Protein AF-B4VNB2-F1 (afdb_monomer_lite)

Foldseek 3Di:
DDPVVVVPDDPDDPPVVPPDDDDDDPVVLVVLVVPDPVSVVVVVVVVVVVCVVPVVPD

Secondary structure (DSSP, 8-state):
--HHHHHT------GGGTT------HHHHHHHHHH-TTHHHHHHHHHHHHHHHHHTT-

InterPro domains:
  IPR025528 BrnA antitoxin of type II t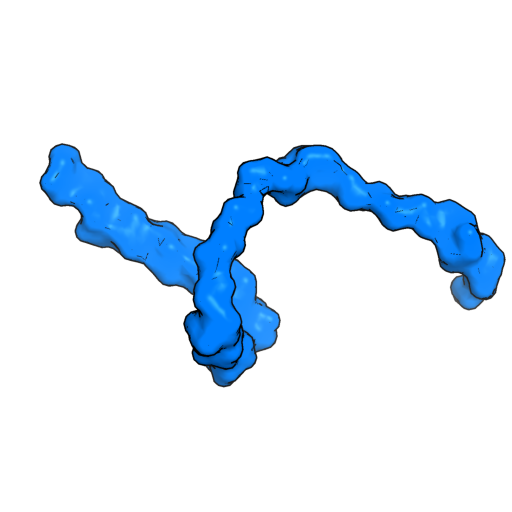oxin-antitoxin system [PF14384] (12-51)

Radius of gyration: 17.86 Å; chains: 1; bounding box: 29×33×50 Å

pLDDT: mean 75.05, std 15.8, range [44.84, 93.75]

Sequence (58 aa):
MTDEFFESATLRIPSDKARHLIQIDPDVIAWFKAQDTEYKTLINTVLRRYIESNGDKH

Organism: NCBI:txid118168

Structure (mmCIF, N/CA/C/O backbone):
data_AF-B4VNB2-F1
#
_entry.id   AF-B4VNB2-F1
#
loop_
_atom_site.group_PDB
_atom_site.id
_atom_site.type_symbol
_atom_site.label_atom_id
_atom_site.label_alt_id
_atom_site.label_comp_id
_atom_site.label_asym_id
_atom_site.label_entity_id
_atom_site.label_seq_id
_atom_site.pdbx_PDB_ins_code
_atom_site.Cartn_x
_atom_site.Cartn_y
_atom_site.Cartn_z
_atom_site.occupancy
_atom_site.B_iso_or_equiv
_atom_site.auth_seq_id
_atom_site.auth_comp_id
_atom_site.auth_asym_id
_atom_site.auth_atom_id
_atom_site.pdbx_PDB_model_num
ATOM 1 N N . MET A 1 1 ? -5.335 9.187 30.978 1.00 53.81 1 MET A N 1
ATOM 2 C CA . MET A 1 1 ? -5.243 10.075 29.800 1.00 53.81 1 MET A CA 1
ATOM 3 C C . MET A 1 1 ? -6.617 10.694 29.652 1.00 53.81 1 MET A C 1
ATOM 5 O O . MET A 1 1 ? -7.569 9.928 29.631 1.00 53.81 1 MET A O 1
ATOM 9 N N . THR A 1 2 ? -6.734 12.016 29.748 1.00 56.50 2 THR A N 1
ATOM 10 C CA . THR A 1 2 ? -8.024 12.728 29.784 1.00 56.50 2 THR A CA 1
ATOM 11 C C . THR A 1 2 ? -8.446 13.155 28.380 1.00 56.50 2 THR A C 1
ATOM 13 O O . THR A 1 2 ? -7.589 13.338 27.517 1.00 56.50 2 THR A O 1
ATOM 16 N N . ASP A 1 3 ? -9.748 13.310 28.151 1.00 59.38 3 ASP A N 1
ATOM 17 C CA . ASP A 1 3 ? -10.311 13.626 26.828 1.00 59.38 3 ASP A CA 1
ATOM 18 C C . ASP A 1 3 ? -9.783 14.956 26.249 1.00 59.38 3 ASP A C 1
ATOM 20 O O . ASP A 1 3 ? -9.550 15.061 25.045 1.00 59.38 3 ASP A O 1
ATOM 24 N N . GLU A 1 4 ? -9.433 15.917 27.110 1.00 61.34 4 GLU A N 1
ATOM 25 C CA . GLU A 1 4 ? -8.804 17.198 26.737 1.00 61.34 4 GLU A CA 1
ATOM 26 C C . GLU A 1 4 ? -7.446 17.035 26.016 1.00 61.34 4 GLU A C 1
ATOM 28 O O . GLU A 1 4 ? -7.039 17.882 25.217 1.00 61.34 4 GLU A O 1
ATOM 33 N N . PHE A 1 5 ? -6.729 15.927 26.255 1.00 56.38 5 PHE A N 1
ATOM 34 C CA . PHE A 1 5 ? -5.467 15.623 25.568 1.00 56.38 5 PHE A CA 1
ATOM 35 C C . PHE A 1 5 ? -5.683 15.283 24.085 1.00 56.38 5 PHE A C 1
ATOM 37 O O . PHE A 1 5 ? -4.829 15.582 23.251 1.00 56.38 5 PHE A O 1
ATOM 44 N N . PHE A 1 6 ? -6.822 14.672 23.744 1.00 59.75 6 PHE A N 1
ATOM 45 C CA . PHE A 1 6 ? -7.147 14.296 22.367 1.00 59.75 6 PHE A CA 1
ATOM 46 C C . PHE A 1 6 ? -7.835 15.429 21.593 1.00 59.75 6 PHE A C 1
ATOM 48 O O . PHE A 1 6 ? -7.693 15.488 20.374 1.00 59.75 6 PHE A O 1
ATOM 55 N N . GLU A 1 7 ? -8.501 16.366 22.276 1.00 59.00 7 GLU A N 1
ATOM 56 C CA . GLU A 1 7 ? -9.173 17.525 21.658 1.00 59.00 7 GLU A CA 1
ATOM 57 C C . GLU A 1 7 ? -8.211 18.502 20.963 1.00 59.00 7 GLU A C 1
ATOM 59 O O . GLU A 1 7 ? -8.559 19.128 19.964 1.00 59.00 7 GLU A O 1
ATOM 64 N N . SER A 1 8 ? -6.979 18.609 21.462 1.00 59.44 8 SER A N 1
ATOM 65 C CA . SER A 1 8 ? -5.938 19.489 20.908 1.00 59.44 8 SER A CA 1
ATOM 66 C C . SER A 1 8 ? -4.924 18.755 20.024 1.00 59.44 8 SER A C 1
ATOM 68 O O . SER A 1 8 ? -3.984 19.364 19.500 1.00 59.44 8 SER A O 1
ATOM 70 N N . ALA A 1 9 ? -5.102 17.445 19.828 1.00 60.44 9 ALA A N 1
ATOM 71 C CA . ALA A 1 9 ? -4.168 16.630 19.073 1.00 60.44 9 ALA A CA 1
ATOM 72 C C . ALA A 1 9 ? -4.251 16.968 17.578 1.00 60.44 9 ALA A C 1
ATOM 74 O O . ALA A 1 9 ? -5.124 16.513 16.840 1.00 60.44 9 ALA A O 1
ATOM 75 N N . THR A 1 10 ? -3.305 17.773 17.100 1.00 61.97 10 THR A N 1
ATOM 76 C CA . THR A 1 10 ? -3.195 18.086 15.676 1.00 61.97 10 THR A CA 1
ATOM 77 C C . THR A 1 10 ? -2.562 16.894 14.961 1.00 61.97 10 THR A C 1
ATOM 79 O O . THR A 1 10 ? -1.390 16.578 15.183 1.00 61.97 10 THR A O 1
ATOM 82 N N . LEU A 1 11 ? -3.322 16.212 14.098 1.00 62.31 11 LEU A N 1
ATOM 83 C CA . LEU A 1 11 ? -2.819 15.092 13.300 1.00 62.31 11 LEU A CA 1
ATOM 84 C C . LEU A 1 11 ? -1.779 15.601 12.288 1.00 62.31 11 LEU A C 1
ATOM 86 O O . LEU A 1 11 ? -2.103 16.043 11.187 1.00 62.31 11 LEU A O 1
ATOM 90 N N . ARG A 1 12 ? -0.501 15.562 12.665 1.00 58.53 12 ARG A N 1
ATOM 91 C CA . ARG A 1 12 ? 0.600 16.013 11.815 1.00 58.53 12 ARG A CA 1
ATOM 92 C C . ARG A 1 12 ? 1.046 14.863 10.917 1.00 58.53 12 ARG A C 1
ATOM 94 O O . ARG A 1 12 ? 1.856 14.033 11.322 1.00 58.53 12 ARG A O 1
ATOM 101 N N . ILE A 1 13 ? 0.520 14.802 9.693 1.00 61.78 13 ILE A N 1
ATOM 102 C CA . ILE A 1 13 ? 1.060 13.902 8.666 1.00 61.78 13 ILE A CA 1
ATOM 103 C C . ILE A 1 13 ? 2.421 14.474 8.237 1.00 61.78 13 ILE A C 1
ATOM 105 O O . ILE A 1 13 ? 2.459 15.594 7.724 1.00 61.78 13 ILE A O 1
ATOM 109 N N . PRO A 1 14 ? 3.548 13.774 8.462 1.00 58.56 14 PRO A N 1
ATOM 110 C CA . PRO A 1 14 ? 4.849 14.270 8.036 1.00 58.56 14 PRO A CA 1
ATOM 111 C C . PRO A 1 14 ? 4.884 14.376 6.507 1.00 58.56 14 PRO A C 1
ATOM 113 O O . PRO A 1 14 ? 4.668 13.390 5.799 1.00 58.56 14 PRO A O 1
ATOM 116 N N . SER A 1 15 ? 5.159 15.584 6.016 1.00 57.78 15 SER A N 1
ATOM 117 C CA . SER A 1 15 ? 5.146 15.987 4.603 1.00 57.78 15 SER A CA 1
ATOM 118 C C . SER A 1 15 ? 6.033 15.116 3.704 1.00 57.78 15 SER A C 1
ATOM 120 O O . SER A 1 15 ? 5.750 14.960 2.518 1.00 57.78 15 SER A O 1
ATOM 122 N N . ASP A 1 16 ? 7.072 14.500 4.272 1.00 56.75 16 ASP A N 1
ATOM 123 C CA . ASP A 1 16 ? 7.984 13.583 3.579 1.00 56.75 16 ASP A CA 1
ATOM 124 C C . ASP A 1 16 ? 7.334 12.269 3.125 1.00 56.75 16 ASP A C 1
ATOM 126 O O . ASP A 1 16 ? 7.819 11.623 2.199 1.00 56.75 16 ASP A O 1
ATOM 130 N N . LYS A 1 17 ? 6.210 11.857 3.725 1.00 51.91 17 LYS A N 1
ATOM 131 C CA . LYS A 1 17 ? 5.527 10.607 3.344 1.00 51.91 17 LYS A CA 1
ATOM 132 C C . LYS A 1 17 ? 4.519 10.776 2.205 1.00 51.91 17 LYS A C 1
ATOM 134 O O . LYS A 1 17 ? 3.969 9.784 1.738 1.00 51.91 17 LYS A O 1
ATOM 139 N N . ALA A 1 18 ? 4.272 12.003 1.747 1.00 49.12 18 ALA A N 1
ATOM 140 C CA . ALA A 1 18 ? 3.158 12.312 0.851 1.00 49.12 18 ALA A CA 1
ATOM 141 C C . ALA A 1 18 ? 3.404 11.998 -0.640 1.00 49.12 18 ALA A C 1
ATOM 143 O O . ALA A 1 18 ? 2.493 12.171 -1.444 1.00 49.12 18 ALA A O 1
ATOM 144 N N . ARG A 1 19 ? 4.609 11.572 -1.049 1.00 54.38 19 ARG A N 1
ATOM 145 C CA . ARG A 1 19 ? 5.009 11.622 -2.473 1.00 54.38 19 ARG A CA 1
ATOM 146 C C . ARG A 1 19 ? 4.902 10.330 -3.285 1.00 54.38 19 ARG A C 1
ATOM 148 O O . ARG A 1 19 ? 5.083 10.395 -4.493 1.00 54.38 19 ARG A O 1
ATOM 155 N N . HIS A 1 20 ? 4.563 9.187 -2.693 1.00 58.59 20 HIS A N 1
ATOM 156 C CA . HIS A 1 20 ? 4.537 7.916 -3.433 1.00 58.59 20 HIS A CA 1
ATOM 157 C C . HIS A 1 20 ? 3.195 7.202 -3.263 1.00 58.59 20 HIS A C 1
ATOM 159 O O . HIS A 1 20 ? 3.085 6.204 -2.554 1.00 58.59 20 HIS A O 1
ATOM 165 N N . LEU A 1 21 ? 2.155 7.751 -3.892 1.00 67.69 21 LEU A N 1
ATOM 166 C CA . LEU A 1 21 ? 0.864 7.079 -4.012 1.00 67.69 21 LEU A CA 1
ATOM 167 C C . LEU A 1 21 ? 0.886 6.213 -5.272 1.00 67.69 21 LEU A C 1
ATOM 169 O O . LEU A 1 21 ? 1.002 6.728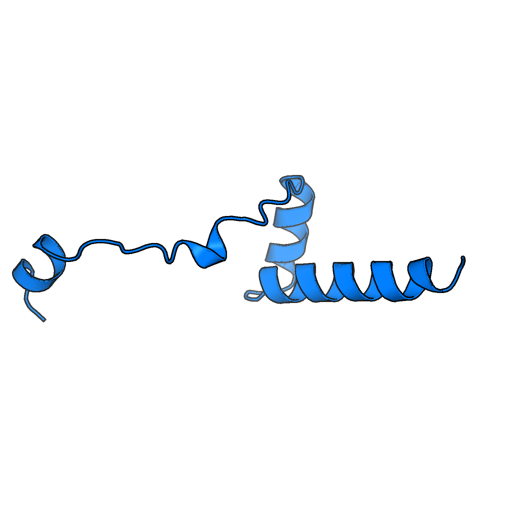 -6.381 1.00 67.69 21 LEU A O 1
ATOM 173 N N . ILE A 1 22 ? 0.786 4.899 -5.087 1.00 77.62 22 ILE A N 1
ATOM 174 C CA . ILE A 1 22 ? 0.599 3.931 -6.169 1.00 77.62 22 ILE A CA 1
ATOM 175 C C . ILE A 1 22 ? -0.848 3.456 -6.091 1.00 77.62 22 ILE A C 1
ATOM 177 O O . ILE A 1 22 ? -1.323 3.086 -5.014 1.00 77.62 22 ILE A O 1
ATOM 181 N N . GLN A 1 23 ? -1.550 3.483 -7.221 1.00 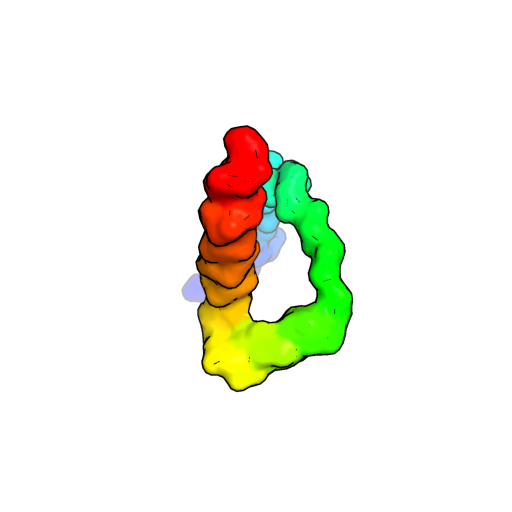81.06 23 GLN A N 1
ATOM 182 C CA . GLN A 1 23 ? -2.862 2.856 -7.327 1.00 81.06 23 GLN A CA 1
ATOM 183 C C . GLN A 1 23 ? -2.671 1.350 -7.498 1.00 81.06 23 GLN A C 1
ATOM 185 O O . GLN A 1 23 ? -1.931 0.907 -8.371 1.00 81.06 23 GLN A O 1
ATOM 190 N N . ILE A 1 24 ? -3.314 0.581 -6.626 1.00 86.44 24 ILE A N 1
ATOM 191 C CA . ILE A 1 24 ? -3.360 -0.878 -6.680 1.00 86.44 24 ILE A CA 1
ATOM 192 C C . ILE A 1 24 ? -4.835 -1.252 -6.722 1.00 86.44 24 ILE A C 1
ATOM 194 O O . ILE A 1 24 ? -5.623 -0.692 -5.951 1.00 86.44 24 ILE A O 1
ATOM 198 N N . ASP A 1 25 ? -5.194 -2.179 -7.606 1.00 91.38 25 ASP A N 1
ATOM 199 C CA . ASP A 1 25 ? -6.578 -2.599 -7.757 1.00 91.38 25 ASP A CA 1
ATOM 200 C C . ASP A 1 25 ? -7.149 -3.185 -6.448 1.00 91.38 25 ASP A C 1
ATOM 202 O O . ASP A 1 25 ? -6.425 -3.819 -5.663 1.00 91.38 25 ASP A O 1
ATOM 206 N N . PRO A 1 26 ? -8.448 -2.964 -6.163 1.00 89.31 26 PRO A N 1
ATOM 207 C CA . PRO A 1 26 ? -9.051 -3.362 -4.892 1.00 89.31 26 PRO A CA 1
ATOM 208 C C . PRO A 1 26 ? -8.978 -4.868 -4.610 1.00 89.31 26 PRO A C 1
ATOM 210 O O . PRO A 1 26 ? -8.818 -5.269 -3.456 1.00 89.31 26 PRO A O 1
ATOM 213 N N . ASP A 1 27 ? -9.090 -5.701 -5.643 1.00 93.75 27 ASP A N 1
ATOM 214 C CA . ASP A 1 27 ? -9.017 -7.161 -5.561 1.00 93.75 27 ASP A CA 1
ATOM 215 C C . ASP A 1 27 ? -7.599 -7.638 -5.222 1.00 93.75 27 ASP A C 1
ATOM 217 O O . ASP A 1 27 ? -7.425 -8.508 -4.366 1.00 93.75 27 ASP A O 1
ATOM 221 N N . VAL A 1 28 ? -6.577 -6.993 -5.788 1.00 91.44 28 VAL A N 1
ATOM 222 C CA . VAL A 1 28 ? -5.171 -7.264 -5.468 1.00 91.44 28 VAL A CA 1
ATOM 223 C C . VAL A 1 28 ? -4.893 -6.930 -4.003 1.00 91.44 28 VAL A C 1
ATOM 225 O O . VAL A 1 28 ? -4.297 -7.730 -3.279 1.00 91.44 28 VAL A O 1
ATOM 228 N N . ILE A 1 29 ? -5.389 -5.788 -3.513 1.00 91.00 29 ILE A N 1
ATOM 229 C CA . ILE A 1 29 ? -5.283 -5.436 -2.088 1.00 91.00 29 ILE A CA 1
ATOM 230 C C . ILE A 1 29 ? -6.000 -6.470 -1.211 1.00 91.00 29 ILE A C 1
ATOM 232 O O . ILE A 1 29 ? -5.478 -6.838 -0.157 1.00 91.00 29 ILE A O 1
ATOM 236 N N . ALA A 1 30 ? -7.187 -6.931 -1.613 1.00 92.56 30 ALA A N 1
ATOM 237 C CA . ALA A 1 30 ? -7.938 -7.936 -0.866 1.00 92.56 30 ALA A CA 1
ATOM 238 C C . ALA A 1 30 ? -7.169 -9.262 -0.765 1.00 92.56 30 ALA A C 1
ATOM 240 O O . ALA A 1 30 ? -7.100 -9.845 0.316 1.00 92.56 30 ALA A O 1
ATOM 241 N N . TRP A 1 31 ? -6.523 -9.688 -1.851 1.00 93.38 31 TRP A N 1
ATOM 242 C CA . TRP A 1 31 ? -5.665 -10.868 -1.858 1.00 93.38 31 TRP A CA 1
ATOM 243 C C . TRP A 1 31 ? -4.476 -10.723 -0.898 1.00 93.38 31 TRP A C 1
ATOM 245 O O . TRP A 1 31 ? -4.252 -11.602 -0.070 1.00 93.38 31 TRP A O 1
ATOM 255 N N . PHE A 1 32 ? -3.765 -9.588 -0.925 1.00 92.00 32 PHE A N 1
ATOM 256 C CA . PHE A 1 32 ? -2.636 -9.343 -0.015 1.00 92.00 32 PHE A CA 1
ATOM 257 C C . PHE A 1 32 ? -3.065 -9.300 1.460 1.00 92.00 32 PHE A C 1
ATOM 259 O O . PHE A 1 32 ? -2.368 -9.837 2.319 1.00 92.00 32 PHE A O 1
ATOM 266 N N . LYS A 1 33 ? -4.226 -8.705 1.759 1.00 90.94 33 LYS A N 1
ATOM 267 C CA . LYS A 1 33 ? -4.805 -8.687 3.114 1.00 90.94 33 LYS A CA 1
ATOM 268 C C . LYS A 1 33 ? -5.192 -10.076 3.620 1.00 90.94 33 LYS A C 1
ATOM 270 O O . LYS A 1 33 ? -5.183 -10.291 4.826 1.00 90.94 33 LYS A O 1
ATOM 275 N N . ALA A 1 34 ? -5.549 -10.996 2.725 1.00 92.81 34 ALA A N 1
ATOM 276 C CA . ALA A 1 34 ? -5.866 -12.372 3.093 1.00 92.81 34 ALA A CA 1
ATOM 277 C C . ALA A 1 34 ? -4.616 -13.191 3.459 1.00 92.81 34 ALA A C 1
ATOM 279 O O . ALA A 1 34 ? -4.747 -14.217 4.121 1.00 92.81 34 ALA A O 1
ATOM 280 N N . GLN A 1 35 ? -3.422 -12.758 3.035 1.00 86.12 35 GLN A N 1
ATOM 281 C CA . GLN A 1 35 ? -2.176 -13.477 3.307 1.00 86.12 35 GLN A CA 1
ATOM 282 C C . GLN A 1 35 ? -1.545 -13.109 4.649 1.00 86.12 35 GLN A C 1
ATOM 284 O O . GLN A 1 35 ? -1.081 -14.003 5.349 1.00 86.12 35 GLN A O 1
ATOM 289 N N . ASP A 1 36 ? -1.503 -11.821 5.003 1.00 81.50 36 ASP A N 1
ATOM 290 C CA . ASP A 1 36 ? -0.872 -11.375 6.247 1.00 81.50 36 ASP A CA 1
ATOM 291 C C . ASP A 1 36 ? -1.420 -10.021 6.737 1.00 81.50 36 ASP A C 1
ATOM 293 O O . ASP A 1 36 ? -1.886 -9.185 5.957 1.00 81.50 36 ASP A O 1
ATOM 297 N N . THR A 1 37 ? -1.313 -9.776 8.047 1.00 77.94 37 THR A N 1
ATOM 298 C CA . THR A 1 37 ? -1.655 -8.485 8.672 1.00 77.94 37 THR A CA 1
ATOM 299 C C . THR A 1 37 ? -0.693 -7.379 8.212 1.00 77.94 37 THR A C 1
ATOM 301 O O . THR A 1 37 ? -1.094 -6.226 8.046 1.00 77.94 37 THR A O 1
ATOM 304 N N . GLU A 1 38 ? 0.555 -7.740 7.899 1.00 87.81 38 GLU A N 1
ATOM 305 C CA . GLU A 1 38 ? 1.628 -6.885 7.375 1.00 87.81 38 GLU A CA 1
ATOM 306 C C . GLU A 1 38 ? 1.601 -6.768 5.832 1.00 87.81 38 GLU A C 1
ATOM 308 O O . GLU A 1 38 ? 2.631 -6.614 5.168 1.00 87.81 38 GLU A O 1
ATOM 313 N N . TYR A 1 39 ? 0.412 -6.800 5.218 1.00 89.00 39 TYR A N 1
ATOM 314 C CA . TYR A 1 39 ? 0.232 -6.818 3.758 1.00 89.00 39 TYR A CA 1
ATOM 315 C C . TYR A 1 39 ? 0.968 -5.693 3.000 1.00 89.00 39 TYR A C 1
ATOM 317 O O . TYR A 1 39 ? 1.401 -5.884 1.866 1.00 89.00 39 TYR A O 1
ATOM 325 N N . LYS A 1 40 ? 1.172 -4.520 3.614 1.00 85.94 40 LYS A N 1
ATOM 326 C CA . LYS A 1 40 ? 1.936 -3.407 3.012 1.00 85.94 40 LYS A CA 1
ATOM 327 C C . LYS A 1 40 ? 3.427 -3.729 2.860 1.00 85.94 40 LYS A C 1
ATOM 329 O O . LYS A 1 40 ? 4.048 -3.336 1.871 1.00 85.94 40 LYS A O 1
ATOM 334 N N . THR A 1 41 ? 4.006 -4.433 3.829 1.00 88.38 41 THR A N 1
ATOM 335 C CA . THR A 1 41 ? 5.399 -4.900 3.791 1.00 88.38 41 THR A CA 1
ATOM 336 C C . THR A 1 41 ? 5.558 -5.980 2.720 1.00 88.38 41 THR A C 1
ATOM 338 O O . THR A 1 41 ? 6.527 -5.967 1.952 1.00 88.38 41 THR A O 1
ATOM 341 N N . LEU A 1 42 ? 4.559 -6.860 2.602 1.00 88.88 42 LEU A N 1
ATOM 342 C CA . LEU A 1 42 ? 4.515 -7.904 1.581 1.00 88.88 42 LEU A CA 1
ATOM 343 C C . LEU A 1 42 ? 4.430 -7.315 0.162 1.00 88.88 42 LEU A C 1
ATOM 345 O O . LEU A 1 42 ? 5.236 -7.689 -0.689 1.00 88.88 42 LEU A O 1
ATOM 349 N N . ILE A 1 43 ? 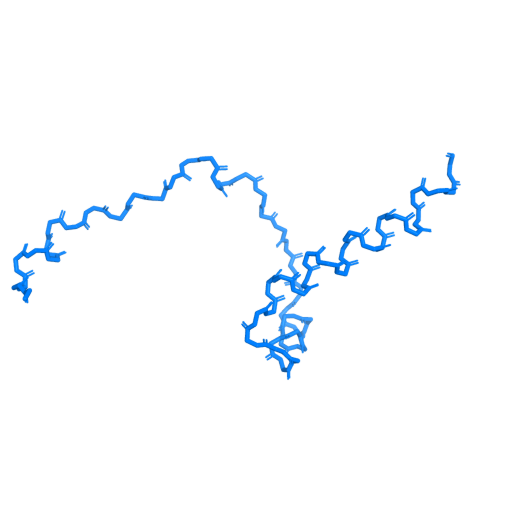3.550 -6.330 -0.067 1.00 90.38 43 ILE A N 1
ATOM 350 C CA . ILE A 1 43 ? 3.454 -5.593 -1.341 1.00 90.38 43 IL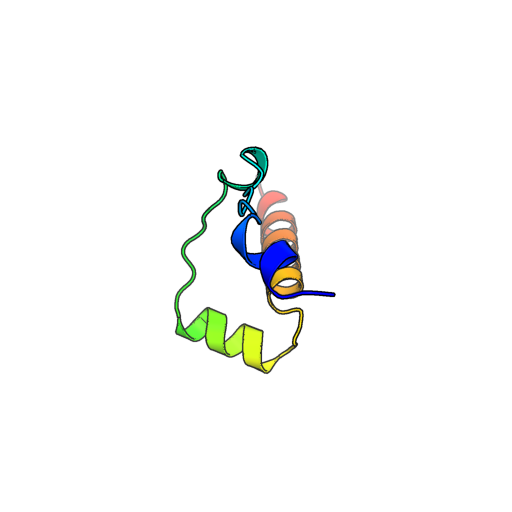E A CA 1
ATOM 351 C C . ILE A 1 43 ? 4.820 -5.019 -1.739 1.00 90.38 43 ILE A C 1
ATOM 353 O O . ILE A 1 43 ? 5.295 -5.261 -2.847 1.00 90.38 43 ILE A O 1
ATOM 357 N N . ASN A 1 44 ? 5.496 -4.312 -0.827 1.00 89.44 44 ASN A N 1
ATOM 358 C CA . ASN A 1 44 ? 6.817 -3.738 -1.108 1.00 89.44 44 ASN A CA 1
ATOM 359 C C . ASN A 1 44 ? 7.870 -4.803 -1.451 1.00 89.44 44 ASN A C 1
ATOM 361 O O . ASN A 1 44 ? 8.700 -4.594 -2.334 1.00 89.44 44 ASN A O 1
ATOM 365 N N . THR A 1 45 ? 7.839 -5.948 -0.769 1.00 90.31 45 THR A N 1
ATOM 366 C CA . THR A 1 45 ? 8.777 -7.053 -1.017 1.00 90.31 45 THR A CA 1
ATOM 367 C C . THR A 1 45 ? 8.573 -7.661 -2.402 1.00 90.31 45 THR A C 1
ATOM 369 O O . THR A 1 45 ? 9.547 -7.894 -3.118 1.00 90.31 45 THR A O 1
ATOM 372 N N . VAL A 1 46 ? 7.317 -7.885 -2.801 1.00 90.44 46 VAL A N 1
ATOM 373 C CA . VAL A 1 46 ? 6.976 -8.408 -4.131 1.00 90.44 46 VAL A CA 1
ATOM 374 C C . VAL A 1 46 ? 7.411 -7.435 -5.224 1.00 90.44 46 VAL A C 1
ATOM 376 O O . VAL A 1 46 ? 8.078 -7.848 -6.171 1.00 90.44 46 VAL A O 1
ATOM 379 N N . LEU A 1 47 ? 7.101 -6.143 -5.069 1.00 89.38 47 LEU A N 1
ATOM 380 C CA . LEU A 1 47 ? 7.498 -5.113 -6.031 1.00 89.38 47 LEU A CA 1
ATOM 381 C C . LEU A 1 47 ? 9.022 -5.042 -6.190 1.00 89.38 47 LEU A C 1
ATOM 383 O O . LEU A 1 47 ? 9.512 -5.012 -7.317 1.00 89.38 47 LEU A O 1
ATOM 387 N N . ARG A 1 48 ? 9.782 -5.085 -5.086 1.00 89.19 48 ARG A N 1
ATOM 388 C CA . ARG A 1 48 ? 11.253 -5.088 -5.131 1.00 89.19 48 ARG A CA 1
ATOM 389 C C . ARG A 1 48 ? 11.797 -6.295 -5.898 1.00 89.19 48 ARG A C 1
ATOM 391 O O . ARG A 1 48 ? 12.587 -6.106 -6.815 1.00 89.19 48 ARG A O 1
ATOM 398 N N . ARG A 1 49 ? 11.320 -7.506 -5.589 1.00 89.69 49 ARG A N 1
ATOM 399 C CA . ARG A 1 49 ? 11.744 -8.733 -6.289 1.00 89.69 49 ARG A CA 1
ATOM 400 C C . ARG A 1 49 ? 11.423 -8.696 -7.779 1.00 89.69 49 ARG A C 1
ATOM 402 O O . ARG A 1 49 ? 12.226 -9.146 -8.589 1.00 89.69 49 ARG A O 1
ATOM 409 N N . TYR A 1 50 ? 10.256 -8.169 -8.150 1.00 89.81 50 TYR A N 1
ATOM 410 C CA . TYR A 1 50 ? 9.890 -8.005 -9.555 1.00 89.81 50 TYR A CA 1
ATOM 411 C C . TYR A 1 50 ? 10.845 -7.041 -10.266 1.00 89.81 50 TYR A C 1
ATOM 413 O O . TYR A 1 50 ? 11.306 -7.347 -11.362 1.00 89.81 50 TYR A O 1
ATOM 421 N N . ILE A 1 51 ? 11.175 -5.905 -9.645 1.00 88.75 51 ILE A N 1
ATOM 422 C CA . ILE A 1 51 ? 12.131 -4.942 -10.206 1.00 88.75 51 ILE A CA 1
ATOM 423 C C . ILE A 1 51 ? 13.515 -5.578 -10.349 1.00 88.75 51 ILE A C 1
ATOM 425 O O . ILE A 1 51 ? 14.101 -5.473 -11.414 1.00 88.75 51 ILE A O 1
ATOM 429 N N . GLU A 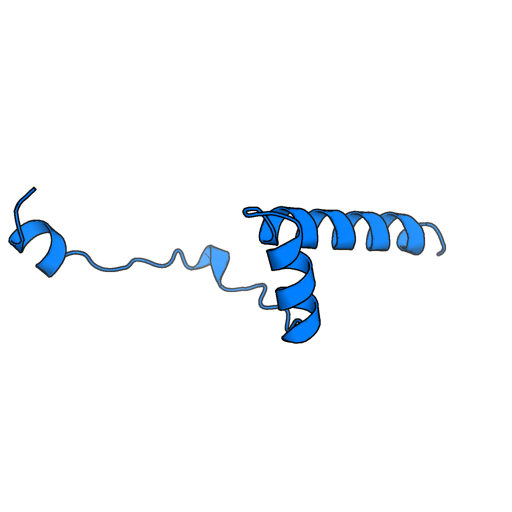1 52 ? 14.020 -6.281 -9.335 1.00 89.50 52 GLU A N 1
ATOM 430 C CA . GLU A 1 52 ? 15.325 -6.961 -9.384 1.00 89.50 52 GLU A CA 1
ATOM 431 C C . GLU A 1 52 ? 15.368 -8.035 -10.482 1.00 89.50 52 GLU A C 1
ATOM 433 O O . GLU A 1 52 ? 16.308 -8.094 -11.267 1.00 89.50 52 GLU A O 1
ATOM 438 N N . SER A 1 53 ? 14.310 -8.844 -10.601 1.00 86.75 53 SER A N 1
ATOM 439 C CA . SER A 1 53 ? 14.227 -9.909 -11.606 1.00 86.75 53 SER A CA 1
ATOM 440 C C . SER A 1 53 ? 14.074 -9.399 -13.044 1.00 86.75 53 SER A C 1
ATOM 442 O O . SER A 1 53 ? 14.357 -10.152 -13.979 1.00 86.75 53 SER A O 1
ATOM 444 N N . ASN A 1 54 ? 13.567 -8.179 -13.241 1.00 79.75 54 ASN A N 1
ATOM 445 C CA . ASN A 1 54 ? 13.334 -7.601 -14.569 1.00 79.75 54 ASN A CA 1
ATOM 446 C C . ASN A 1 54 ? 14.331 -6.492 -14.934 1.00 79.75 54 ASN A C 1
ATOM 448 O O . ASN A 1 54 ? 14.504 -6.209 -16.115 1.00 79.75 54 ASN A O 1
ATOM 452 N N . GLY A 1 55 ? 14.991 -5.884 -13.948 1.00 62.06 55 GLY A N 1
ATOM 453 C CA . GLY A 1 55 ? 16.002 -4.841 -14.119 1.00 62.06 55 GLY A CA 1
ATOM 454 C C . GLY A 1 55 ? 17.363 -5.370 -14.569 1.00 62.06 55 GLY A C 1
ATOM 455 O O . GLY A 1 55 ? 18.145 -4.603 -15.110 1.00 62.06 55 GLY A O 1
ATOM 456 N N . ASP A 1 56 ? 17.617 -6.674 -14.425 1.00 55.09 56 ASP A N 1
ATOM 457 C CA . ASP A 1 56 ? 18.843 -7.342 -14.898 1.00 55.09 56 ASP A CA 1
ATOM 458 C C . ASP A 1 56 ? 18.818 -7.663 -16.412 1.00 55.09 56 ASP A C 1
ATOM 460 O O . ASP A 1 56 ? 19.728 -8.284 -16.951 1.00 55.09 56 ASP A O 1
ATOM 464 N N . LYS A 1 57 ? 17.751 -7.276 -17.129 1.00 52.88 57 LYS A N 1
ATOM 465 C CA . LYS A 1 57 ? 17.566 -7.579 -18.561 1.00 52.88 57 LYS A CA 1
ATOM 466 C C . LYS A 1 57 ? 17.888 -6.424 -19.517 1.00 52.88 57 LYS A C 1
ATOM 468 O O . LYS A 1 57 ? 17.532 -6.537 -20.693 1.00 52.88 57 LYS A O 1
ATOM 473 N N . HIS A 1 58 ? 18.522 -5.339 -19.070 1.00 44.84 58 HIS A N 1
ATOM 474 C CA . HIS A 1 58 ? 18.951 -4.224 -19.932 1.00 44.84 58 HIS A CA 1
ATOM 475 C C . HIS A 1 58 ? 20.416 -3.856 -19.718 1.00 44.84 58 HIS A C 1
ATOM 477 O O . HIS A 1 58 ? 20.826 -3.737 -18.545 1.00 44.84 58 HIS A O 1
#